Protein AF-A0A1T4WXG9-F1 (afdb_monomer)

pLDDT: mean 86.97, std 9.63, range [43.84, 95.31]

Structure (mmCIF, N/CA/C/O backbone):
data_AF-A0A1T4WXG9-F1
#
_entry.id   AF-A0A1T4WXG9-F1
#
loop_
_atom_site.group_PDB
_atom_site.id
_atom_site.type_symbol
_atom_site.label_atom_id
_atom_site.label_alt_id
_atom_site.label_comp_id
_atom_site.label_asym_id
_atom_site.label_entity_id
_atom_site.label_seq_id
_atom_site.pdbx_PDB_ins_code
_atom_site.Cartn_x
_atom_site.Cartn_y
_atom_site.Cartn_z
_atom_site.occupancy
_atom_site.B_iso_or_equiv
_atom_site.auth_seq_id
_atom_site.auth_comp_id
_atom_site.auth_asym_id
_atom_site.auth_atom_id
_atom_site.pdbx_PDB_model_num
ATOM 1 N N . MET A 1 1 ? 40.378 0.070 -50.448 1.00 77.62 1 MET A N 1
ATOM 2 C CA . MET A 1 1 ? 39.932 -1.128 -49.688 1.00 77.62 1 MET A CA 1
ATOM 3 C C . MET A 1 1 ? 40.134 -0.979 -48.179 1.00 77.62 1 MET A C 1
ATOM 5 O O . MET A 1 1 ? 39.185 -1.218 -47.447 1.00 77.62 1 MET A O 1
ATOM 9 N N . ILE A 1 2 ? 41.313 -0.547 -47.710 1.00 91.75 2 ILE A N 1
ATOM 10 C CA . ILE A 1 2 ? 41.591 -0.313 -46.275 1.00 91.75 2 ILE A CA 1
ATOM 11 C C . ILE A 1 2 ? 40.675 0.764 -45.664 1.00 91.75 2 ILE A C 1
ATOM 13 O O . ILE A 1 2 ? 40.145 0.571 -44.578 1.00 91.75 2 ILE A O 1
ATOM 17 N N . GLU A 1 3 ? 40.419 1.860 -46.378 1.00 88.44 3 GLU A N 1
ATOM 18 C CA . GLU A 1 3 ? 39.538 2.945 -45.908 1.00 88.44 3 GLU A CA 1
ATOM 19 C C . GLU A 1 3 ? 38.093 2.476 -45.693 1.00 88.44 3 GLU A C 1
ATOM 21 O O . GLU A 1 3 ? 37.473 2.808 -44.687 1.00 88.44 3 GLU A O 1
ATOM 26 N N . VAL A 1 4 ? 37.580 1.637 -46.599 1.00 90.81 4 VAL A N 1
ATOM 27 C CA . VAL A 1 4 ? 36.240 1.038 -46.484 1.00 90.81 4 VAL A CA 1
ATOM 28 C C . VAL A 1 4 ? 36.164 0.122 -45.260 1.00 90.81 4 VAL A C 1
ATOM 30 O O . VAL A 1 4 ? 35.187 0.172 -44.519 1.00 90.81 4 VAL A O 1
ATOM 33 N N . LEU A 1 5 ? 37.213 -0.664 -44.998 1.00 93.06 5 LEU A N 1
ATOM 34 C CA . LEU A 1 5 ? 37.298 -1.515 -43.809 1.00 93.06 5 LEU A CA 1
ATOM 35 C C . LEU A 1 5 ? 37.287 -0.682 -42.516 1.00 93.06 5 LEU A C 1
ATOM 37 O O . LEU A 1 5 ? 36.534 -0.986 -41.594 1.00 93.06 5 LEU A O 1
ATOM 41 N N . LEU A 1 6 ? 38.081 0.393 -42.460 1.00 92.25 6 LEU A N 1
ATOM 42 C CA . LEU A 1 6 ? 38.119 1.303 -41.312 1.00 92.25 6 LEU A CA 1
ATOM 43 C C . LEU A 1 6 ? 36.765 1.982 -41.085 1.00 92.25 6 LEU A C 1
ATOM 45 O O . LEU A 1 6 ? 36.304 2.063 -39.948 1.00 92.25 6 LEU A O 1
ATOM 49 N N . MET A 1 7 ? 36.093 2.407 -42.157 1.00 94.62 7 MET A N 1
ATOM 50 C CA . MET A 1 7 ? 34.767 3.017 -42.072 1.00 94.62 7 MET A CA 1
ATOM 51 C C . MET A 1 7 ? 33.727 2.039 -41.508 1.00 94.62 7 MET A C 1
ATOM 53 O O . MET A 1 7 ? 32.943 2.419 -40.640 1.00 94.62 7 MET A O 1
ATOM 57 N N . ILE A 1 8 ? 33.755 0.771 -41.934 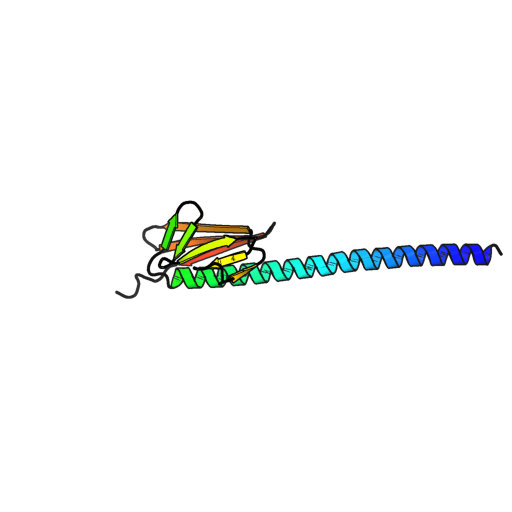1.00 93.62 8 ILE A N 1
ATOM 58 C CA . ILE A 1 8 ? 32.879 -0.283 -41.399 1.00 93.62 8 ILE A CA 1
ATOM 59 C C . ILE A 1 8 ? 33.144 -0.511 -39.905 1.00 93.62 8 ILE A C 1
ATOM 61 O O . ILE A 1 8 ? 32.197 -0.601 -39.126 1.00 93.62 8 ILE A O 1
ATOM 65 N N . ILE A 1 9 ? 34.411 -0.554 -39.478 1.00 94.62 9 ILE A N 1
ATOM 66 C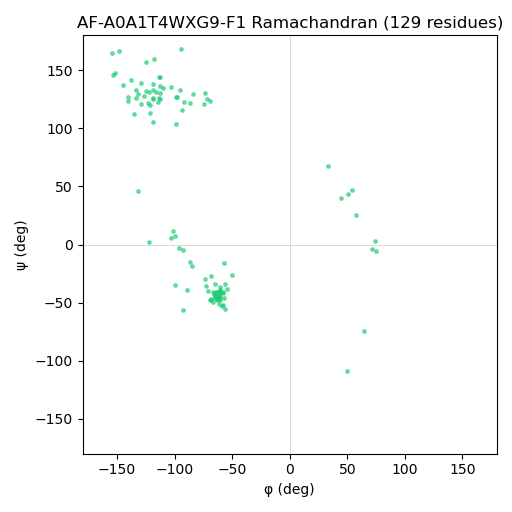 CA . ILE A 1 9 ? 34.773 -0.730 -38.061 1.00 94.62 9 ILE A CA 1
ATOM 67 C C . ILE A 1 9 ? 34.261 0.446 -37.217 1.00 94.62 9 ILE A C 1
ATOM 69 O O . ILE A 1 9 ? 33.658 0.228 -36.161 1.00 94.62 9 ILE A O 1
ATOM 73 N N . VAL A 1 10 ? 34.429 1.682 -37.691 1.00 93.19 10 VAL A N 1
ATOM 74 C CA . VAL A 1 10 ? 33.932 2.882 -36.999 1.00 93.19 10 VAL A CA 1
ATOM 75 C C . VAL A 1 10 ? 32.404 2.864 -36.911 1.00 93.19 10 VAL A C 1
ATOM 77 O O . VAL A 1 10 ? 31.857 3.029 -35.822 1.00 93.19 10 VAL A O 1
ATOM 80 N N . LEU A 1 11 ? 31.709 2.579 -38.017 1.00 92.38 11 LEU A N 1
ATOM 81 C CA . LEU A 1 11 ? 30.246 2.467 -38.037 1.00 92.38 11 LEU A CA 1
ATOM 82 C C . LEU A 1 11 ? 29.741 1.359 -37.105 1.00 92.38 11 LEU A C 1
ATOM 84 O O . LEU A 1 11 ? 28.760 1.560 -36.390 1.00 92.38 11 LEU A O 1
ATOM 88 N N . SER A 1 12 ? 30.426 0.214 -37.059 1.00 93.75 12 SER A N 1
ATOM 89 C CA . SER A 1 12 ? 30.068 -0.887 -36.161 1.00 93.75 12 SER A CA 1
ATOM 90 C C . SER A 1 12 ? 30.226 -0.496 -34.690 1.00 93.75 12 SER A C 1
ATOM 92 O O . SER A 1 12 ? 29.314 -0.723 -33.899 1.00 93.75 12 SER A O 1
ATOM 94 N N . SER A 1 13 ? 31.317 0.190 -34.337 1.00 92.50 13 SER A N 1
ATOM 95 C CA . SER A 1 13 ? 31.570 0.671 -32.974 1.00 92.50 13 SER A CA 1
ATOM 96 C C . SER A 1 13 ? 30.520 1.692 -32.533 1.00 92.50 13 SER A C 1
ATOM 98 O O . SER A 1 13 ? 29.993 1.594 -31.426 1.00 92.50 13 SER A O 1
ATOM 100 N N . ILE A 1 14 ? 30.159 2.629 -33.419 1.00 94.62 14 ILE A N 1
ATOM 101 C CA . ILE A 1 14 ? 29.092 3.609 -33.168 1.00 94.62 14 ILE A CA 1
ATOM 102 C C . ILE A 1 14 ? 27.757 2.891 -32.963 1.00 94.62 14 ILE A C 1
ATOM 104 O O . ILE A 1 14 ? 27.044 3.185 -32.009 1.00 94.62 14 ILE A O 1
ATOM 108 N N . THR A 1 15 ? 27.435 1.918 -33.817 1.00 94.06 15 THR A N 1
ATOM 109 C CA . THR A 1 15 ? 26.175 1.168 -33.727 1.00 94.06 15 THR A CA 1
ATOM 110 C C . THR A 1 15 ? 26.078 0.400 -32.409 1.00 94.06 15 THR A C 1
ATOM 112 O O . THR A 1 15 ? 25.055 0.477 -31.732 1.00 94.06 15 THR A O 1
ATOM 115 N N . VAL A 1 16 ? 27.149 -0.291 -32.002 1.00 94.38 16 VAL A N 1
ATOM 116 C CA . VAL A 1 16 ? 27.210 -1.004 -30.715 1.00 94.38 16 VAL A CA 1
ATOM 117 C C . VAL A 1 16 ? 27.038 -0.036 -29.547 1.00 94.38 16 VAL A C 1
ATOM 119 O O . VAL A 1 16 ? 26.257 -0.309 -28.637 1.00 94.38 16 VAL A O 1
ATOM 122 N N . TYR A 1 17 ? 27.717 1.113 -29.581 1.00 94.38 17 TYR A N 1
ATOM 123 C CA . TYR A 1 17 ? 27.606 2.118 -28.528 1.00 94.38 17 TYR A CA 1
ATOM 124 C C . TYR A 1 17 ? 26.186 2.689 -28.419 1.00 94.38 17 TYR A C 1
ATOM 126 O O . TYR A 1 17 ? 25.634 2.757 -27.322 1.00 94.38 17 TYR A O 1
ATOM 134 N N . VAL A 1 18 ? 25.565 3.043 -29.548 1.00 94.44 18 VAL A N 1
ATOM 135 C CA . VAL A 1 18 ? 24.192 3.568 -29.589 1.00 94.44 18 VAL A CA 1
ATOM 136 C C . VAL A 1 18 ? 23.192 2.529 -29.086 1.00 94.44 18 VAL A C 1
ATOM 138 O O . VAL A 1 18 ? 22.341 2.861 -28.265 1.00 94.44 18 VAL A O 1
ATOM 141 N N . MET A 1 19 ? 23.312 1.267 -29.507 1.00 92.94 19 MET A N 1
ATOM 142 C CA . MET A 1 19 ? 22.441 0.194 -29.016 1.00 92.94 19 MET A CA 1
ATOM 143 C C . MET A 1 19 ? 22.587 -0.017 -27.508 1.00 92.94 19 MET A C 1
ATOM 145 O O . MET A 1 19 ? 21.584 -0.153 -26.808 1.00 92.94 19 MET A O 1
ATOM 149 N N . ASN A 1 20 ? 23.817 0.010 -26.991 1.00 91.81 20 ASN A N 1
ATOM 150 C CA . ASN A 1 20 ? 24.057 -0.128 -25.559 1.00 91.81 20 ASN A CA 1
ATOM 151 C C . ASN A 1 20 ? 23.476 1.059 -24.771 1.00 91.81 20 ASN A C 1
ATOM 153 O O . ASN A 1 20 ? 22.839 0.872 -23.736 1.00 91.81 20 ASN A O 1
ATOM 157 N N . PHE A 1 21 ? 23.630 2.280 -25.291 1.00 92.19 21 PHE A N 1
ATOM 158 C CA . PHE A 1 21 ? 23.026 3.474 -24.704 1.00 92.19 21 PHE A CA 1
ATOM 159 C C . PHE A 1 21 ? 21.496 3.378 -24.667 1.00 92.19 21 PHE A C 1
ATOM 161 O O . PHE A 1 21 ? 20.904 3.614 -23.617 1.00 92.19 21 PHE A O 1
ATOM 168 N N . LEU A 1 22 ? 20.854 2.982 -25.771 1.00 91.81 22 LEU A N 1
ATOM 169 C CA . LEU A 1 22 ? 19.399 2.814 -25.836 1.00 91.81 22 LEU A CA 1
ATOM 170 C C . LEU A 1 22 ? 18.902 1.750 -24.852 1.00 91.81 22 LEU A C 1
ATOM 172 O O . LEU A 1 22 ? 17.911 1.969 -24.159 1.00 91.81 22 LEU A O 1
ATOM 176 N N . PHE A 1 23 ? 19.606 0.622 -24.750 1.00 90.44 23 PHE A N 1
ATOM 177 C CA . PHE A 1 23 ? 19.265 -0.434 -23.800 1.00 90.44 23 PHE A CA 1
ATOM 178 C C . PHE A 1 23 ? 19.366 0.050 -22.347 1.00 90.44 23 PHE A C 1
ATOM 180 O O . PHE A 1 23 ? 18.437 -0.141 -21.561 1.00 90.44 23 PHE A O 1
ATOM 187 N N . HIS A 1 24 ? 20.458 0.730 -21.989 1.00 87.81 24 HIS A N 1
ATOM 188 C CA . HIS A 1 24 ? 20.626 1.304 -20.654 1.00 87.81 24 HIS A CA 1
ATOM 189 C C . HIS A 1 24 ? 19.597 2.394 -20.343 1.00 87.81 24 HIS A C 1
ATOM 191 O O . HIS A 1 24 ? 19.055 2.409 -19.238 1.00 87.81 24 HIS A O 1
ATOM 197 N N . TYR A 1 25 ? 19.314 3.278 -21.301 1.00 89.06 25 TYR A N 1
ATOM 198 C CA . TYR A 1 25 ? 18.322 4.337 -21.147 1.00 89.06 25 TYR A CA 1
ATOM 199 C C . TYR A 1 25 ? 16.925 3.761 -20.919 1.00 89.06 25 TYR A C 1
ATOM 201 O O . TYR A 1 25 ? 16.260 4.153 -19.964 1.00 89.06 25 TYR A O 1
ATOM 209 N N . ASN A 1 26 ? 16.512 2.775 -21.719 1.00 82.56 26 ASN A N 1
ATOM 210 C CA . ASN A 1 26 ? 15.234 2.099 -21.518 1.00 82.56 26 ASN A CA 1
ATOM 211 C C . ASN A 1 26 ? 15.175 1.469 -20.123 1.00 82.56 26 ASN A C 1
ATOM 213 O O . ASN A 1 26 ? 14.294 1.810 -19.344 1.00 82.56 26 ASN A O 1
ATOM 217 N N . ASN A 1 27 ? 16.153 0.650 -19.736 1.00 84.00 27 ASN A N 1
ATOM 218 C CA . ASN A 1 27 ? 16.152 0.041 -18.400 1.00 84.00 27 ASN A CA 1
ATOM 219 C C . ASN A 1 27 ? 16.073 1.077 -17.265 1.00 84.00 27 ASN A C 1
ATOM 221 O O . ASN A 1 27 ? 15.466 0.817 -16.228 1.00 84.00 27 ASN A O 1
ATOM 225 N N . PHE A 1 28 ? 16.679 2.251 -17.451 1.00 84.81 28 PHE A N 1
ATOM 226 C CA . PHE A 1 28 ? 16.587 3.351 -16.500 1.00 84.81 28 PHE A CA 1
ATOM 227 C C . PHE A 1 28 ? 15.179 3.959 -16.435 1.00 84.81 28 PHE A C 1
ATOM 229 O O . PHE A 1 28 ? 14.662 4.135 -15.334 1.00 84.81 28 PHE A O 1
ATOM 236 N N . VAL A 1 29 ? 14.549 4.237 -17.582 1.00 81.38 29 VAL A N 1
ATOM 237 C CA . VAL A 1 29 ? 13.187 4.795 -17.654 1.00 81.38 29 VAL A CA 1
ATOM 238 C C . VAL A 1 29 ? 12.171 3.848 -17.023 1.00 81.38 29 VAL A C 1
ATOM 240 O O . VAL A 1 29 ? 11.462 4.263 -16.112 1.00 81.38 29 VAL A O 1
ATOM 243 N N . TRP A 1 30 ? 12.171 2.571 -17.414 1.00 77.12 30 TRP A N 1
ATOM 244 C CA . TRP A 1 30 ? 11.257 1.563 -16.861 1.00 77.12 30 TRP A CA 1
ATOM 245 C C . TRP A 1 30 ? 11.419 1.434 -15.341 1.00 77.12 30 TRP A C 1
ATOM 247 O O . TRP A 1 30 ? 10.447 1.408 -14.597 1.00 77.12 30 TRP A O 1
ATOM 257 N N . LYS A 1 31 ? 12.664 1.462 -14.846 1.00 77.62 31 LYS A N 1
ATOM 258 C CA . LYS A 1 31 ? 12.932 1.439 -13.404 1.00 77.62 31 LYS A CA 1
ATOM 259 C C . LYS A 1 31 ? 12.415 2.688 -12.684 1.00 77.62 31 LYS A C 1
ATOM 261 O O . LYS A 1 31 ? 12.076 2.596 -11.505 1.00 77.62 31 LYS A O 1
ATOM 266 N N . ILE A 1 32 ? 12.429 3.862 -13.319 1.00 73.81 32 ILE A N 1
ATOM 267 C CA . ILE A 1 32 ? 11.837 5.075 -12.737 1.00 73.81 32 ILE A CA 1
ATOM 268 C C . ILE A 1 32 ? 10.322 4.930 -12.676 1.00 73.81 32 ILE A C 1
ATOM 270 O O . ILE A 1 32 ? 9.756 5.182 -11.618 1.00 73.81 32 ILE A O 1
ATOM 274 N N . GLU A 1 33 ? 9.701 4.500 -13.769 1.00 72.75 33 GLU A N 1
ATOM 275 C CA . GLU A 1 33 ? 8.251 4.333 -13.890 1.00 72.75 33 GLU A CA 1
ATOM 276 C C . GLU A 1 33 ? 7.723 3.360 -12.824 1.00 72.75 33 GLU A C 1
ATOM 278 O O . GLU A 1 33 ? 6.942 3.765 -11.965 1.00 72.75 33 GLU A O 1
ATOM 283 N N . ASP A 1 34 ? 8.316 2.163 -12.721 1.00 78.81 34 ASP A N 1
ATOM 284 C CA . ASP A 1 34 ? 8.000 1.182 -11.670 1.00 78.81 34 ASP A CA 1
ATOM 285 C C . ASP A 1 34 ? 8.133 1.776 -10.255 1.00 78.81 34 ASP A C 1
ATOM 287 O O . ASP A 1 34 ? 7.375 1.465 -9.334 1.00 78.81 34 ASP A O 1
ATOM 291 N N . ASN A 1 35 ? 9.136 2.633 -10.040 1.00 75.75 35 ASN A N 1
ATOM 292 C CA . ASN A 1 35 ? 9.374 3.249 -8.739 1.00 75.75 35 ASN A CA 1
ATOM 293 C C . ASN A 1 35 ? 8.338 4.314 -8.378 1.00 75.75 35 ASN A C 1
ATOM 295 O O . ASN A 1 35 ? 8.056 4.461 -7.181 1.00 75.75 35 ASN A O 1
ATOM 299 N N . VAL A 1 36 ? 7.860 5.067 -9.369 1.00 76.62 36 VAL A N 1
ATOM 300 C CA . VAL A 1 36 ? 6.808 6.076 -9.220 1.00 76.62 36 VAL A CA 1
ATOM 301 C C . VAL A 1 36 ? 5.486 5.374 -8.936 1.00 76.62 36 VAL A C 1
ATOM 303 O O . VAL A 1 36 ? 4.863 5.679 -7.920 1.00 76.62 36 VAL A O 1
ATOM 306 N N . ASP A 1 37 ? 5.148 4.347 -9.715 1.00 86.56 37 ASP A N 1
ATOM 307 C CA . ASP A 1 37 ? 3.938 3.544 -9.524 1.00 86.56 37 ASP A CA 1
ATOM 308 C C . ASP A 1 37 ? 3.896 2.910 -8.130 1.00 86.56 37 ASP A C 1
ATOM 310 O O . ASP A 1 37 ? 2.868 2.921 -7.452 1.00 86.56 37 ASP A O 1
ATOM 314 N N . ILE A 1 38 ? 5.027 2.386 -7.642 1.00 89.69 38 ILE A N 1
ATOM 315 C CA . ILE A 1 38 ? 5.121 1.856 -6.276 1.00 89.69 38 ILE A CA 1
ATOM 316 C C . ILE A 1 38 ? 4.850 2.946 -5.232 1.00 89.69 38 ILE A C 1
ATOM 318 O O . ILE A 1 38 ? 4.141 2.689 -4.263 1.00 89.69 38 ILE A O 1
ATOM 322 N N . GLN A 1 39 ? 5.413 4.147 -5.390 1.00 89.44 39 GLN A N 1
ATOM 323 C CA . GLN A 1 39 ? 5.203 5.236 -4.429 1.00 89.44 39 GLN A CA 1
ATOM 324 C C . GLN A 1 39 ? 3.754 5.708 -4.407 1.00 89.44 39 GLN A C 1
ATOM 326 O O . GLN A 1 39 ? 3.197 5.908 -3.330 1.00 89.44 39 GLN A O 1
ATOM 331 N N . GLU A 1 40 ? 3.135 5.848 -5.575 1.00 92.25 40 GLU A N 1
ATOM 332 C CA . GLU A 1 40 ? 1.728 6.219 -5.672 1.00 92.25 40 GLU A CA 1
ATOM 333 C C . GLU A 1 40 ? 0.832 5.151 -5.034 1.00 92.25 40 GLU A C 1
ATOM 335 O O . GLU A 1 40 ? -0.024 5.471 -4.212 1.00 92.25 40 GLU A O 1
ATOM 340 N N . ASN A 1 41 ? 1.097 3.870 -5.304 1.00 93.75 41 ASN A N 1
ATOM 341 C CA . ASN A 1 41 ? 0.377 2.765 -4.677 1.00 93.75 41 ASN A CA 1
ATOM 342 C C . ASN A 1 41 ? 0.556 2.719 -3.150 1.00 93.75 41 ASN A C 1
ATOM 344 O O . ASN A 1 41 ? -0.409 2.458 -2.429 1.00 93.75 41 ASN A O 1
ATOM 348 N N . MET A 1 42 ? 1.764 2.975 -2.635 1.00 94.75 42 MET A N 1
ATOM 349 C CA . MET A 1 42 ? 2.001 3.057 -1.188 1.00 94.75 42 MET A CA 1
ATOM 350 C C . MET A 1 42 ? 1.202 4.194 -0.554 1.00 94.75 42 MET A C 1
ATOM 352 O O . MET A 1 42 ? 0.573 3.979 0.483 1.00 94.75 42 MET A O 1
ATOM 356 N N . LYS A 1 43 ? 1.136 5.351 -1.219 1.00 94.56 43 LYS A N 1
ATOM 357 C CA . LYS A 1 43 ? 0.329 6.482 -0.768 1.00 94.56 43 LYS A CA 1
ATOM 358 C C . LYS A 1 43 ? -1.168 6.163 -0.781 1.00 94.56 43 LYS A C 1
ATOM 360 O O . LYS A 1 43 ? -1.834 6.399 0.219 1.00 94.56 43 LYS A O 1
ATOM 365 N N . ILE A 1 44 ? -1.688 5.556 -1.852 1.00 94.31 44 ILE A N 1
ATOM 366 C CA . ILE A 1 44 ? -3.091 5.105 -1.930 1.00 94.31 44 ILE A CA 1
ATOM 367 C C . ILE A 1 44 ? -3.411 4.137 -0.783 1.00 94.31 44 ILE A C 1
ATOM 369 O O . ILE A 1 44 ? -4.434 4.275 -0.111 1.00 94.31 44 ILE A O 1
ATOM 373 N N . ALA A 1 45 ? -2.524 3.170 -0.529 1.00 94.44 45 ALA A N 1
ATOM 374 C CA . ALA A 1 45 ? -2.669 2.235 0.581 1.00 94.44 45 ALA A CA 1
ATOM 375 C C . ALA A 1 45 ? -2.677 2.951 1.941 1.00 94.44 45 ALA A C 1
ATOM 377 O O . ALA A 1 45 ? -3.477 2.603 2.812 1.00 94.44 45 ALA A O 1
ATOM 378 N N . MET A 1 46 ? -1.802 3.945 2.117 1.00 95.25 46 MET A N 1
ATOM 379 C CA . MET A 1 46 ? -1.694 4.724 3.346 1.00 95.25 46 MET A CA 1
ATOM 380 C C . MET A 1 46 ? -2.935 5.571 3.589 1.00 95.25 46 MET A C 1
ATOM 382 O O . MET A 1 46 ? -3.504 5.494 4.674 1.00 95.25 46 MET A O 1
ATOM 386 N N . ASP A 1 47 ? -3.384 6.315 2.582 1.00 95.31 47 ASP A N 1
ATOM 387 C CA . ASP A 1 47 ? -4.569 7.166 2.663 1.00 95.31 47 ASP A CA 1
ATOM 388 C C . ASP A 1 47 ? -5.813 6.322 2.980 1.00 95.31 47 ASP A C 1
ATOM 390 O O . ASP A 1 47 ? -6.605 6.675 3.853 1.00 95.31 47 ASP A O 1
ATOM 394 N N . PHE A 1 48 ? -5.948 5.145 2.357 1.00 93.94 48 PHE A N 1
ATOM 395 C CA . PHE A 1 48 ? -7.062 4.239 2.633 1.00 93.94 48 PHE A CA 1
ATOM 396 C C . PHE A 1 48 ? -7.039 3.689 4.069 1.00 93.94 48 PHE A C 1
ATOM 398 O O . PHE A 1 48 ? -8.075 3.649 4.741 1.00 93.94 48 PHE A O 1
ATOM 405 N N . LEU A 1 49 ? -5.872 3.252 4.560 1.00 93.06 49 LEU A N 1
ATOM 406 C CA . LEU A 1 49 ? -5.721 2.767 5.936 1.00 93.06 49 LEU A CA 1
ATOM 407 C C . LEU A 1 49 ? -5.928 3.886 6.958 1.00 93.06 49 LEU A C 1
ATOM 409 O O . LEU A 1 49 ? -6.583 3.660 7.975 1.00 93.06 49 LEU A O 1
ATOM 413 N N . TYR A 1 50 ? -5.406 5.079 6.678 1.00 94.00 50 TYR A N 1
ATOM 414 C CA . TYR A 1 50 ? -5.597 6.274 7.491 1.00 94.00 50 TYR A CA 1
ATOM 415 C C . TYR A 1 50 ? -7.085 6.561 7.667 1.00 94.00 50 TYR A C 1
ATOM 417 O O . TYR A 1 50 ? -7.580 6.590 8.793 1.00 94.00 50 TYR A O 1
ATOM 425 N N . ASP A 1 51 ? -7.816 6.685 6.560 1.00 92.44 51 ASP A N 1
ATOM 426 C CA . ASP A 1 51 ? -9.248 6.966 6.576 1.00 92.44 51 ASP A CA 1
ATOM 427 C C . ASP A 1 51 ? -10.051 5.879 7.288 1.00 92.44 51 ASP A C 1
ATOM 429 O O . ASP A 1 51 ? -10.994 6.188 8.021 1.00 92.44 51 ASP A O 1
ATOM 433 N N . SER A 1 52 ? -9.664 4.616 7.091 1.00 91.44 52 SER A N 1
ATOM 434 C CA . SER A 1 52 ? -10.298 3.479 7.754 1.00 91.44 52 SER A CA 1
ATOM 435 C C . SER A 1 52 ? -10.101 3.544 9.267 1.00 91.44 52 SER A C 1
ATOM 437 O O . SER A 1 52 ? -11.063 3.361 9.998 1.00 91.44 52 SER A O 1
ATOM 439 N N . ILE A 1 53 ? -8.891 3.855 9.747 1.00 91.12 53 ILE A N 1
ATOM 440 C CA . ILE A 1 53 ? -8.577 3.940 11.183 1.00 91.12 53 ILE A CA 1
ATOM 441 C C . ILE A 1 53 ? -9.219 5.164 11.834 1.00 91.12 53 ILE A C 1
ATOM 443 O O . ILE A 1 53 ? -9.710 5.059 12.952 1.00 91.12 53 ILE A O 1
ATOM 447 N N . VAL A 1 54 ? -9.235 6.321 11.163 1.00 91.31 54 VAL A N 1
ATOM 448 C CA . VAL A 1 54 ? -9.838 7.549 11.714 1.00 91.31 54 VAL A CA 1
ATOM 449 C C . VAL A 1 54 ? -11.327 7.369 12.003 1.00 91.31 54 VAL A C 1
ATOM 451 O O . VAL A 1 54 ? -11.829 7.936 12.973 1.00 91.31 54 VAL A O 1
ATOM 454 N N . LYS A 1 55 ? -12.021 6.615 11.144 1.00 89.88 55 LYS A N 1
ATOM 455 C CA . LYS A 1 55 ? -13.473 6.389 11.197 1.00 89.88 55 LYS A CA 1
ATOM 456 C C . LYS A 1 55 ? -13.853 5.085 11.908 1.00 89.88 55 LYS A C 1
ATOM 458 O O . LYS A 1 55 ? -15.042 4.805 12.022 1.00 89.88 55 LYS A O 1
ATOM 463 N N . ALA A 1 56 ? -12.873 4.293 12.337 1.00 88.94 56 ALA A N 1
ATOM 464 C CA . ALA A 1 56 ? -13.101 2.957 12.862 1.00 88.94 56 ALA A CA 1
ATOM 465 C C . ALA A 1 56 ? -13.811 2.997 14.212 1.00 88.94 56 ALA A C 1
ATOM 467 O O . ALA A 1 56 ? -13.261 3.533 15.169 1.00 88.94 56 ALA A O 1
ATOM 468 N N . GLY A 1 57 ? -14.958 2.337 14.338 1.00 85.75 57 GLY A N 1
ATOM 469 C CA . GLY A 1 57 ? -15.558 2.085 15.651 1.00 85.75 57 GLY A CA 1
ATOM 470 C C . GLY A 1 57 ? -14.800 1.009 16.435 1.00 85.75 57 GLY A C 1
ATOM 471 O O . GLY A 1 57 ? -14.759 1.031 17.661 1.00 85.75 57 GLY A O 1
ATOM 472 N N . SER A 1 58 ? -14.169 0.064 15.735 1.00 86.81 58 SER A N 1
ATOM 473 C CA . SER A 1 58 ? -13.384 -1.009 16.345 1.00 86.81 58 SER A CA 1
ATOM 474 C C . SER A 1 58 ? -12.169 -1.377 15.497 1.00 86.81 58 SER A C 1
ATOM 476 O O . SER A 1 58 ? -12.248 -1.500 14.275 1.00 86.81 58 SER A O 1
ATOM 478 N N . ILE A 1 59 ? -11.029 -1.584 16.158 1.00 88.50 59 ILE A N 1
ATOM 479 C CA . ILE A 1 59 ? -9.792 -2.046 15.524 1.00 88.50 59 ILE A CA 1
ATOM 480 C C . ILE A 1 59 ? -9.274 -3.230 16.331 1.00 88.50 59 ILE A C 1
ATOM 482 O O . ILE A 1 59 ? -8.998 -3.096 17.522 1.00 88.50 59 ILE A O 1
ATOM 486 N N . ASN A 1 60 ? -9.129 -4.381 15.679 1.00 88.50 60 ASN A N 1
ATOM 487 C CA . ASN A 1 60 ? -8.562 -5.584 16.275 1.00 88.50 60 ASN A CA 1
ATOM 488 C C . ASN A 1 60 ? -7.353 -6.051 15.456 1.00 88.50 60 ASN A C 1
ATOM 490 O O . ASN A 1 60 ? -7.404 -6.136 14.228 1.00 88.50 60 ASN A O 1
ATOM 494 N N . ILE A 1 61 ? -6.245 -6.328 16.138 1.00 86.56 61 ILE A N 1
ATOM 495 C CA . ILE A 1 61 ? -4.970 -6.697 15.522 1.00 86.56 61 ILE A CA 1
ATOM 496 C C . ILE A 1 61 ? -4.632 -8.103 16.012 1.00 86.56 61 ILE A C 1
ATOM 498 O O . ILE A 1 61 ? -4.228 -8.289 17.157 1.00 86.56 61 ILE A O 1
ATOM 502 N N . GLU A 1 62 ? -4.790 -9.095 15.140 1.00 79.94 62 GLU A N 1
ATOM 503 C CA . GLU A 1 62 ? -4.595 -10.509 15.465 1.00 79.94 62 GLU A CA 1
ATOM 504 C C . GLU A 1 62 ? -3.526 -11.116 14.559 1.00 79.94 62 GLU A C 1
ATOM 506 O O . GLU A 1 62 ? -3.758 -11.252 13.362 1.00 79.94 62 GLU A O 1
ATOM 511 N N . ASN A 1 63 ? -2.373 -11.515 15.113 1.00 67.12 63 ASN A N 1
ATOM 512 C CA . ASN A 1 63 ? -1.343 -12.340 14.453 1.00 67.12 63 ASN A CA 1
ATOM 513 C C . ASN A 1 63 ? -1.213 -12.107 12.926 1.00 67.12 63 ASN A C 1
ATOM 515 O O . ASN A 1 63 ? -1.536 -12.986 12.126 1.00 67.12 63 ASN A O 1
ATOM 519 N N . ASN A 1 64 ? -0.739 -10.917 12.529 1.00 66.75 64 ASN A N 1
ATOM 520 C CA . ASN A 1 64 ? -0.574 -10.427 11.142 1.00 66.75 64 ASN A CA 1
ATOM 521 C C . ASN A 1 64 ? -1.846 -10.073 10.348 1.00 66.75 64 ASN A C 1
ATOM 523 O O . ASN A 1 64 ? -1.731 -9.592 9.221 1.00 66.75 64 ASN A O 1
ATOM 527 N N . SER A 1 65 ? -3.041 -10.283 10.888 1.00 76.62 65 SER A N 1
ATOM 528 C CA . SER A 1 65 ? -4.298 -9.826 10.294 1.00 76.62 65 SER A CA 1
ATOM 529 C C . SER A 1 65 ? -4.810 -8.600 11.038 1.00 76.62 65 SER A C 1
ATOM 531 O O . SER A 1 65 ? -4.802 -8.548 12.266 1.00 76.62 65 SER A O 1
ATOM 533 N N . ILE A 1 66 ? -5.254 -7.604 10.280 1.00 88.69 66 ILE A N 1
ATOM 534 C CA . ILE A 1 66 ? -5.763 -6.352 10.832 1.00 88.69 66 ILE A CA 1
ATOM 535 C C . ILE A 1 66 ? -7.241 -6.293 10.483 1.00 88.69 66 ILE A C 1
ATOM 537 O O . ILE A 1 66 ? -7.599 -6.387 9.310 1.00 88.69 66 ILE A O 1
ATOM 541 N N . TYR A 1 67 ? -8.091 -6.168 11.492 1.00 90.44 67 TYR A N 1
ATOM 542 C CA . TYR A 1 67 ? -9.529 -6.039 11.325 1.00 90.44 67 TYR A CA 1
ATOM 543 C C . TYR A 1 67 ? -9.955 -4.641 11.752 1.00 90.44 67 TYR A C 1
ATOM 545 O O . TYR A 1 67 ? -9.673 -4.221 12.872 1.00 90.44 67 TYR A O 1
ATOM 553 N N . ILE A 1 68 ? -10.638 -3.932 10.860 1.00 90.31 68 ILE A N 1
ATOM 554 C CA . ILE A 1 68 ? -11.237 -2.627 11.145 1.00 90.31 68 ILE A CA 1
ATOM 555 C C . ILE A 1 68 ? -12.728 -2.760 10.878 1.00 90.31 68 ILE A C 1
ATOM 557 O O . ILE A 1 68 ? -13.120 -3.137 9.773 1.00 90.31 68 ILE A O 1
ATOM 561 N N . ASP A 1 69 ? -13.545 -2.524 11.901 1.00 88.56 69 ASP A N 1
ATOM 562 C CA . ASP A 1 69 ? -15.002 -2.703 11.858 1.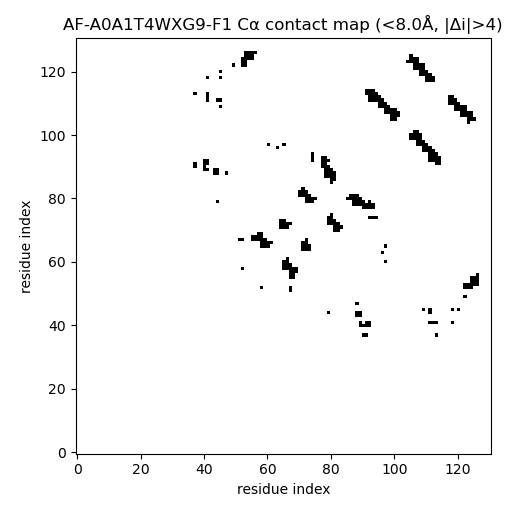00 88.56 69 ASP A CA 1
ATOM 563 C C . ASP A 1 69 ? -15.420 -4.081 11.321 1.00 88.56 69 ASP A C 1
ATOM 565 O O . ASP A 1 69 ? -16.291 -4.221 10.463 1.00 88.56 69 ASP A O 1
ATOM 569 N N . GLY A 1 70 ? -14.727 -5.122 11.795 1.00 86.44 70 GLY A N 1
ATOM 570 C CA . GLY A 1 70 ? -14.941 -6.514 11.387 1.00 86.44 70 GLY A CA 1
ATOM 571 C C . GLY A 1 70 ? -14.399 -6.876 10.000 1.00 86.44 70 GLY A C 1
ATOM 572 O O . GLY A 1 70 ? -14.401 -8.052 9.640 1.00 86.44 70 GLY A O 1
ATOM 573 N N . LYS A 1 71 ? -13.883 -5.912 9.229 1.00 90.00 71 LYS A N 1
ATOM 574 C CA . LYS A 1 71 ? -13.362 -6.151 7.880 1.00 90.00 71 LYS A CA 1
ATOM 575 C C . LYS A 1 71 ? -11.863 -6.369 7.888 1.00 90.00 71 LYS A C 1
ATOM 577 O O . LYS A 1 71 ? -11.107 -5.605 8.484 1.00 90.00 71 LYS A O 1
ATOM 582 N N . LYS A 1 72 ? -11.436 -7.416 7.186 1.00 91.06 72 LYS A N 1
ATOM 583 C CA . LYS A 1 72 ? -10.045 -7.862 7.165 1.00 91.06 72 LYS A CA 1
ATOM 584 C C . LYS A 1 72 ? -9.213 -7.090 6.147 1.00 91.06 72 LYS A C 1
ATOM 586 O O . LYS A 1 72 ? -9.537 -7.074 4.963 1.00 91.06 72 LYS A O 1
ATOM 591 N N . PHE A 1 73 ? -8.080 -6.569 6.589 1.00 91.06 73 PHE A N 1
ATOM 592 C CA . PHE A 1 73 ? -6.990 -6.093 5.750 1.00 91.06 73 PHE A CA 1
ATOM 593 C C . PHE A 1 73 ? -5.920 -7.168 5.662 1.00 91.06 73 PHE A C 1
ATOM 595 O O . PHE A 1 73 ? -5.454 -7.694 6.677 1.00 91.06 73 PHE A O 1
ATOM 602 N N . TYR A 1 74 ? -5.542 -7.519 4.439 1.00 90.62 74 TYR A N 1
ATOM 603 C CA . TYR A 1 74 ? -4.537 -8.544 4.195 1.00 90.62 74 TYR A CA 1
ATOM 604 C C . TYR A 1 74 ? -3.844 -8.333 2.856 1.00 90.62 74 TYR A C 1
ATOM 606 O O . TYR A 1 74 ? -4.305 -7.592 1.988 1.00 90.62 74 TYR A O 1
ATOM 614 N N . ILE A 1 75 ? -2.715 -9.018 2.702 1.00 90.62 75 ILE A N 1
ATOM 615 C CA . ILE A 1 75 ? -1.894 -8.964 1.501 1.00 90.62 75 ILE A CA 1
ATOM 616 C C . ILE A 1 75 ? -1.959 -10.318 0.813 1.00 90.62 75 ILE A C 1
ATOM 618 O O . ILE A 1 75 ? -1.745 -11.358 1.436 1.00 90.62 75 ILE A O 1
ATOM 622 N N . LYS A 1 76 ? -2.240 -10.302 -0.489 1.00 89.06 76 LYS A N 1
ATOM 623 C CA . LYS A 1 76 ? -2.237 -11.495 -1.341 1.00 89.06 76 LYS A CA 1
ATOM 624 C C . LYS A 1 76 ? -1.641 -11.130 -2.689 1.00 89.06 76 LYS A C 1
ATOM 626 O O . LYS A 1 76 ? -2.148 -10.226 -3.349 1.00 89.06 76 LYS A O 1
ATOM 631 N N . ASN A 1 77 ? -0.584 -11.837 -3.089 1.00 90.00 77 ASN A N 1
ATOM 632 C CA . ASN A 1 77 ? 0.173 -11.578 -4.320 1.00 90.00 77 ASN A CA 1
ATOM 633 C C . ASN A 1 77 ? 0.666 -10.122 -4.423 1.00 90.00 77 ASN A C 1
ATOM 635 O O . ASN A 1 77 ? 0.484 -9.481 -5.452 1.00 90.00 77 ASN A O 1
ATOM 639 N N . ASN A 1 78 ? 1.250 -9.592 -3.343 1.00 91.44 78 ASN A N 1
ATOM 640 C CA . ASN A 1 78 ? 1.716 -8.203 -3.234 1.00 91.44 78 ASN A CA 1
ATOM 641 C C . ASN A 1 78 ? 0.632 -7.136 -3.481 1.00 91.44 78 ASN A C 1
ATOM 643 O O . ASN A 1 78 ? 0.930 -6.027 -3.914 1.00 91.44 78 ASN A O 1
ATOM 647 N N . ILE A 1 79 ? -0.637 -7.468 -3.247 1.00 89.38 79 ILE A N 1
ATOM 648 C CA . ILE A 1 79 ? -1.759 -6.538 -3.371 1.00 89.38 79 ILE A CA 1
ATOM 649 C C . ILE A 1 79 ? -2.421 -6.424 -2.004 1.00 89.38 79 ILE A C 1
ATOM 651 O O . ILE A 1 79 ? -2.804 -7.444 -1.420 1.00 89.38 79 ILE A O 1
ATOM 655 N N . LEU A 1 80 ? -2.562 -5.191 -1.514 1.00 91.50 80 LEU A N 1
ATOM 656 C CA . LEU A 1 80 ? -3.368 -4.880 -0.341 1.00 91.50 80 LEU A CA 1
ATOM 657 C C . LEU A 1 80 ? -4.849 -5.016 -0.702 1.00 91.50 80 LEU A C 1
ATOM 659 O O . LEU A 1 80 ? -5.329 -4.403 -1.658 1.00 91.50 80 LEU A O 1
ATOM 663 N N . ARG A 1 81 ? -5.564 -5.825 0.075 1.00 91.06 81 ARG A N 1
ATOM 664 C CA . ARG A 1 81 ? -6.985 -6.130 -0.099 1.00 91.06 81 ARG A CA 1
ATOM 665 C C . ARG A 1 81 ? -7.763 -5.829 1.172 1.00 91.06 81 ARG A C 1
ATOM 667 O O . ARG A 1 81 ? -7.202 -5.839 2.270 1.00 91.06 81 ARG A O 1
ATOM 674 N N . TYR A 1 82 ? -9.059 -5.602 0.999 1.00 88.69 82 TYR A N 1
ATOM 675 C CA . TYR A 1 82 ? -9.983 -5.260 2.074 1.00 88.69 82 TYR A CA 1
ATOM 676 C C . TYR A 1 82 ? -11.259 -6.086 1.990 1.00 88.69 82 TYR A C 1
ATOM 678 O O . TYR A 1 82 ? -11.856 -6.200 0.926 1.00 88.69 82 TYR A O 1
ATOM 686 N N . ASP A 1 83 ? -11.676 -6.637 3.130 1.00 84.56 83 ASP A N 1
ATOM 687 C CA . ASP A 1 83 ? -12.906 -7.411 3.316 1.00 84.56 83 ASP A CA 1
ATOM 688 C C . ASP A 1 83 ? -12.929 -8.731 2.520 1.00 84.56 83 ASP A C 1
ATOM 690 O O . ASP A 1 83 ? -12.676 -9.806 3.066 1.00 84.56 83 ASP A O 1
ATOM 694 N N . THR A 1 84 ? -13.125 -8.656 1.203 1.00 76.50 84 THR A N 1
ATOM 695 C CA . THR A 1 84 ? -13.205 -9.810 0.298 1.00 76.50 84 THR A CA 1
ATOM 696 C C . THR A 1 84 ? -12.092 -9.796 -0.745 1.00 76.50 84 THR A C 1
ATOM 698 O O . THR A 1 84 ? -11.509 -8.761 -1.061 1.00 76.50 84 THR A O 1
ATOM 701 N N . ASP A 1 85 ? -11.807 -10.959 -1.340 1.00 69.12 85 ASP A N 1
ATOM 702 C CA . ASP A 1 85 ? -10.797 -11.107 -2.400 1.00 69.12 85 ASP A CA 1
ATOM 703 C C . ASP A 1 85 ? -11.057 -10.206 -3.624 1.00 69.12 85 ASP A C 1
ATOM 705 O O . ASP A 1 85 ? -10.147 -9.999 -4.415 1.00 69.12 85 ASP A O 1
ATOM 709 N N . SER A 1 86 ? -12.253 -9.641 -3.806 1.00 70.25 86 SER A N 1
ATOM 710 C CA . SER A 1 86 ? -12.561 -8.809 -4.980 1.00 70.25 86 SER A CA 1
ATOM 711 C C . SER A 1 86 ? -12.150 -7.340 -4.831 1.00 70.25 86 SER A C 1
ATOM 713 O O . SER A 1 86 ? -12.015 -6.653 -5.840 1.00 70.25 86 SER A O 1
ATOM 715 N N . GLN A 1 87 ? -11.922 -6.847 -3.610 1.00 85.12 87 GLN A N 1
ATOM 716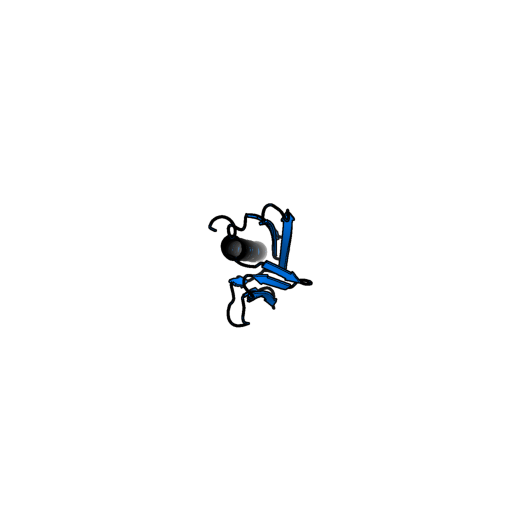 C CA . GLN A 1 87 ? -11.605 -5.436 -3.376 1.00 85.12 87 GLN A CA 1
ATOM 717 C C . GLN A 1 87 ? -10.094 -5.249 -3.225 1.00 85.12 87 GLN A C 1
ATOM 719 O O . GLN A 1 87 ? -9.492 -5.594 -2.206 1.00 85.12 87 GLN A O 1
ATOM 724 N N . GLN A 1 88 ? -9.480 -4.726 -4.284 1.00 89.56 88 GLN A N 1
ATOM 725 C CA . GLN A 1 88 ? -8.057 -4.404 -4.344 1.00 89.56 88 GLN A CA 1
ATOM 726 C C . GLN A 1 88 ? -7.875 -2.916 -4.058 1.00 89.56 88 GLN A C 1
ATOM 728 O O . GLN A 1 88 ? -8.522 -2.094 -4.700 1.00 89.56 88 GLN A O 1
ATOM 733 N N . ILE A 1 89 ? -7.012 -2.584 -3.099 1.00 90.69 89 ILE A N 1
ATOM 734 C CA . ILE A 1 89 ? -6.717 -1.195 -2.728 1.00 90.69 89 ILE A CA 1
ATOM 735 C C . ILE A 1 89 ? -5.510 -0.695 -3.516 1.00 90.69 89 ILE A C 1
ATOM 737 O O . ILE A 1 89 ? -5.595 0.308 -4.212 1.00 90.69 89 ILE A O 1
ATOM 741 N N . ALA A 1 90 ? -4.384 -1.403 -3.401 1.00 91.88 90 ALA A N 1
ATOM 742 C CA . ALA A 1 90 ? -3.120 -0.997 -4.002 1.00 91.88 90 ALA A CA 1
ATOM 743 C C . ALA A 1 90 ? -2.228 -2.206 -4.287 1.00 91.88 90 ALA A C 1
ATOM 745 O O . ALA A 1 90 ? -2.212 -3.181 -3.526 1.00 91.88 90 ALA A O 1
ATOM 746 N N . SER A 1 91 ? -1.465 -2.125 -5.374 1.00 91.81 91 SER A N 1
ATOM 747 C CA . SER A 1 91 ? -0.495 -3.150 -5.768 1.00 91.81 91 SER A CA 1
ATOM 748 C C . SER A 1 91 ? 0.917 -2.829 -5.262 1.00 91.81 91 SER A C 1
ATOM 750 O O . SER A 1 91 ? 1.181 -1.743 -4.757 1.00 91.81 91 SER A O 1
ATOM 752 N N . GLY A 1 92 ? 1.832 -3.794 -5.340 1.00 90.7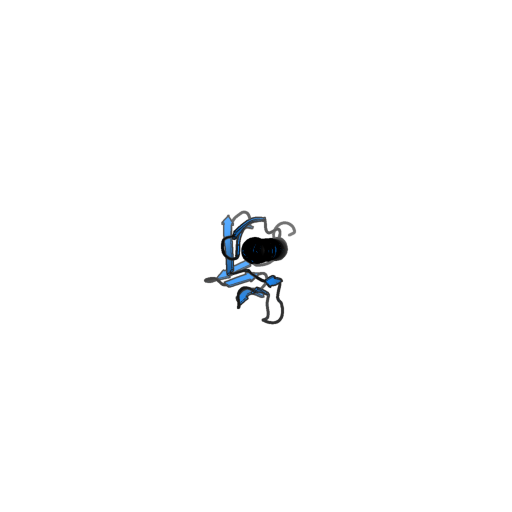5 92 GLY A N 1
ATOM 753 C CA . GLY A 1 92 ? 3.215 -3.631 -4.887 1.00 90.75 92 GLY A CA 1
ATOM 754 C C . GLY A 1 92 ? 3.403 -3.638 -3.365 1.00 90.75 92 GLY A C 1
ATOM 755 O O . GLY A 1 92 ? 4.529 -3.482 -2.903 1.00 90.75 92 GLY A O 1
ATOM 756 N N . ILE A 1 93 ? 2.358 -3.851 -2.563 1.00 92.81 93 ILE A N 1
ATOM 757 C CA . ILE A 1 93 ? 2.453 -3.850 -1.098 1.00 92.81 93 ILE A CA 1
ATOM 758 C C . ILE A 1 93 ? 2.840 -5.240 -0.594 1.00 92.81 93 ILE A C 1
ATOM 760 O O . ILE A 1 93 ? 2.138 -6.217 -0.825 1.00 92.81 93 ILE A O 1
ATOM 764 N N . THR A 1 94 ? 3.953 -5.325 0.127 1.00 92.69 94 THR A N 1
ATOM 765 C CA . THR A 1 94 ? 4.550 -6.587 0.605 1.00 92.69 94 THR A CA 1
ATOM 766 C C . THR A 1 94 ? 4.222 -6.890 2.062 1.00 92.69 94 THR A C 1
ATOM 768 O O . THR A 1 94 ? 4.034 -8.049 2.428 1.00 92.69 94 THR A O 1
ATOM 771 N N . LYS A 1 95 ? 4.125 -5.855 2.902 1.00 92.38 95 LYS A N 1
ATOM 772 C CA . LYS A 1 95 ? 3.808 -5.980 4.327 1.00 92.38 95 LYS A CA 1
ATOM 773 C C . LYS A 1 95 ? 3.117 -4.716 4.826 1.00 92.38 95 LYS A C 1
ATOM 775 O O . LYS A 1 95 ? 3.416 -3.621 4.354 1.00 92.38 95 LYS A O 1
ATOM 780 N N . ILE A 1 96 ? 2.223 -4.873 5.797 1.00 92.19 96 ILE A N 1
ATOM 781 C CA . ILE A 1 96 ? 1.637 -3.775 6.569 1.00 92.19 96 ILE A CA 1
ATOM 782 C C . ILE A 1 96 ? 1.780 -4.122 8.045 1.00 92.19 96 ILE A C 1
ATOM 784 O O . ILE A 1 96 ? 1.576 -5.271 8.438 1.00 92.19 96 ILE A O 1
ATOM 788 N N . GLU A 1 97 ? 2.132 -3.131 8.852 1.00 92.06 97 GLU A N 1
ATOM 789 C CA . GLU A 1 97 ? 2.129 -3.221 10.307 1.00 92.06 97 GLU A CA 1
ATOM 790 C C . GLU A 1 97 ? 1.308 -2.060 10.855 1.00 92.06 97 GLU A C 1
ATOM 792 O O . GLU A 1 97 ? 1.555 -0.907 10.508 1.00 92.06 97 GLU A O 1
ATOM 797 N N . ILE A 1 98 ? 0.343 -2.363 11.718 1.00 90.75 98 ILE A N 1
ATOM 798 C CA . ILE A 1 98 ? -0.379 -1.359 12.494 1.00 90.75 98 ILE A CA 1
ATOM 799 C C . ILE A 1 98 ? -0.112 -1.670 13.958 1.00 90.75 98 ILE A C 1
ATOM 801 O O . ILE A 1 98 ? -0.304 -2.799 14.405 1.00 90.75 98 ILE A O 1
ATOM 805 N N . ILE A 1 99 ? 0.390 -0.678 14.683 1.00 90.81 99 ILE A N 1
ATOM 806 C CA . ILE A 1 99 ? 0.798 -0.798 16.078 1.00 90.81 99 ILE A CA 1
ATOM 807 C C . ILE A 1 99 ? 0.022 0.241 16.872 1.00 90.81 99 ILE A C 1
ATOM 809 O O . ILE A 1 99 ? 0.120 1.436 16.595 1.00 90.81 99 ILE A O 1
ATOM 813 N N . LYS A 1 100 ? -0.738 -0.200 17.873 1.00 88.69 100 LYS A N 1
ATOM 814 C CA . LYS A 1 100 ? -1.361 0.707 18.836 1.00 88.69 100 LYS A CA 1
ATOM 815 C C . LYS A 1 100 ? -0.281 1.220 19.793 1.00 88.69 100 LYS A C 1
ATOM 817 O O . LYS A 1 100 ? 0.401 0.421 20.427 1.00 88.69 100 LYS A O 1
ATOM 822 N N . ILE A 1 101 ? -0.087 2.538 19.855 1.00 87.88 101 ILE A N 1
ATOM 823 C CA . ILE A 1 101 ? 0.976 3.168 20.660 1.00 87.88 101 ILE A CA 1
ATOM 824 C C . ILE A 1 101 ? 0.503 3.465 22.078 1.00 87.88 101 ILE A C 1
ATOM 826 O O . ILE A 1 101 ? 1.268 3.332 23.029 1.00 87.88 101 ILE A O 1
ATOM 830 N N . SER A 1 102 ? -0.741 3.911 22.221 1.00 78.50 102 SER A N 1
ATOM 831 C CA . SER A 1 102 ? -1.302 4.286 23.513 1.00 78.50 102 SER A CA 1
ATOM 832 C C . SER A 1 102 ? -2.744 3.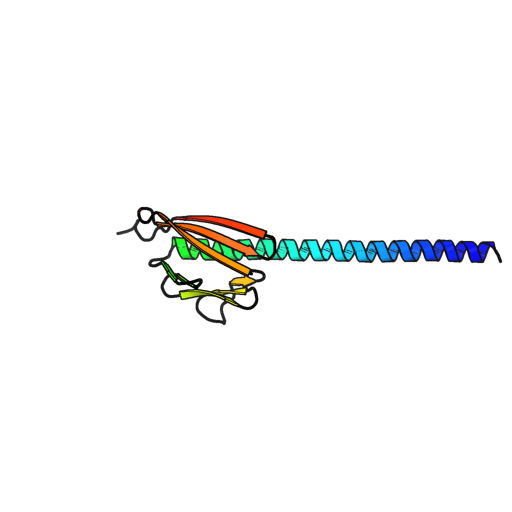825 23.603 1.00 78.50 102 SER A C 1
ATOM 834 O O . SER A 1 102 ? -3.562 4.152 22.741 1.00 78.50 102 SER A O 1
ATOM 836 N N . ASP A 1 103 ? -3.055 3.096 24.672 1.00 72.00 103 ASP A N 1
ATOM 837 C CA . ASP A 1 103 ? -4.416 2.653 24.959 1.00 72.00 103 ASP A CA 1
ATOM 838 C C . ASP A 1 103 ? -5.353 3.804 25.322 1.00 72.00 103 ASP A C 1
ATOM 840 O O . ASP A 1 103 ? -6.538 3.722 25.027 1.00 72.00 103 ASP A O 1
ATOM 844 N N . ASN A 1 104 ? -4.818 4.897 25.874 1.00 70.31 104 ASN A N 1
ATOM 845 C CA . ASN A 1 104 ? -5.614 6.027 26.357 1.00 70.31 104 ASN A CA 1
ATOM 846 C C . ASN A 1 104 ? -5.928 7.068 25.274 1.00 70.31 104 ASN A C 1
ATOM 848 O O . ASN A 1 104 ? -6.745 7.952 25.504 1.00 70.31 104 ASN A O 1
ATOM 852 N N . GLN A 1 105 ? -5.229 7.033 24.137 1.00 70.75 105 GLN A N 1
ATOM 853 C CA . GLN A 1 105 ? -5.323 8.075 23.105 1.00 70.75 105 GLN A CA 1
ATOM 854 C C . GLN A 1 105 ? -5.749 7.533 21.741 1.00 70.75 105 GLN A C 1
ATOM 856 O O . GLN A 1 105 ? -5.771 8.298 20.787 1.00 70.75 105 GLN A O 1
ATOM 861 N N . ASN A 1 106 ? -6.037 6.232 21.617 1.00 85.81 106 ASN A N 1
ATOM 862 C CA . ASN A 1 106 ? -6.360 5.586 20.340 1.00 85.81 106 ASN A CA 1
ATOM 863 C C . ASN A 1 106 ? -5.413 5.996 19.192 1.00 85.81 106 ASN A C 1
ATOM 865 O O . ASN A 1 106 ? -5.830 6.225 18.054 1.00 85.81 106 ASN A O 1
ATOM 869 N N . LEU A 1 107 ? -4.123 6.116 19.517 1.00 89.62 107 LEU A N 1
ATOM 870 C CA . LEU A 1 107 ? -3.073 6.484 18.579 1.00 89.62 107 LEU A CA 1
ATOM 871 C C . LEU A 1 107 ? -2.468 5.217 17.983 1.00 89.62 107 LEU A C 1
ATOM 873 O O . LEU A 1 107 ? -1.931 4.370 18.704 1.00 89.62 107 LEU A O 1
ATOM 877 N N . TYR A 1 108 ? -2.513 5.125 16.663 1.00 91.50 108 TYR A N 1
ATOM 878 C CA . TYR A 1 108 ? -1.971 4.022 15.890 1.00 91.50 108 TYR A CA 1
ATOM 879 C C . TYR A 1 108 ? -0.802 4.507 15.044 1.00 91.50 108 TYR A C 1
ATOM 881 O O . TYR A 1 108 ? -0.804 5.616 14.514 1.00 91.50 108 TYR A O 1
ATOM 889 N N . PHE A 1 109 ? 0.196 3.654 14.897 1.00 93.00 109 PHE A N 1
ATOM 890 C CA . PHE A 1 109 ? 1.303 3.848 13.983 1.00 93.00 109 PHE A CA 1
ATOM 891 C C . PHE A 1 109 ? 1.243 2.800 12.892 1.00 93.00 109 PHE A C 1
ATOM 893 O O . PHE A 1 109 ? 1.159 1.603 13.165 1.00 93.00 109 PHE A O 1
ATOM 900 N N . ILE A 1 110 ? 1.262 3.279 11.657 1.00 94.00 110 ILE A N 1
ATOM 901 C CA . ILE A 1 110 ? 1.107 2.473 10.457 1.00 94.00 110 ILE A CA 1
ATOM 902 C C . ILE A 1 110 ? 2.449 2.446 9.744 1.00 94.00 110 ILE A C 1
ATOM 904 O O . ILE A 1 110 ? 3.078 3.488 9.557 1.00 94.00 110 ILE A O 1
ATOM 908 N N . LYS A 1 111 ? 2.861 1.260 9.308 1.00 94.81 111 LYS A N 1
ATOM 909 C CA . LYS A 1 111 ? 3.970 1.057 8.382 1.00 94.81 111 LYS A CA 1
ATOM 910 C C . LYS A 1 111 ? 3.495 0.254 7.185 1.00 94.81 111 LYS A C 1
ATOM 912 O O . LYS A 1 111 ? 2.890 -0.804 7.347 1.00 94.81 111 LYS A O 1
ATOM 917 N N . ILE A 1 112 ? 3.837 0.723 5.996 1.00 94.50 112 ILE A N 1
ATOM 918 C CA . ILE A 1 112 ? 3.584 0.045 4.729 1.00 94.50 112 ILE A CA 1
ATOM 919 C C . ILE A 1 112 ? 4.924 -0.232 4.069 1.00 94.50 112 ILE A C 1
ATOM 921 O O . ILE A 1 112 ? 5.787 0.641 3.992 1.00 94.50 112 ILE A O 1
ATOM 925 N N . TYR A 1 113 ? 5.095 -1.458 3.593 1.00 94.06 113 TYR A N 1
ATOM 926 C CA . TYR A 1 113 ? 6.319 -1.927 2.965 1.00 94.06 113 TYR A CA 1
ATOM 927 C C . TYR A 1 113 ? 6.052 -2.277 1.507 1.00 94.06 113 TYR A C 1
ATOM 929 O O . TYR A 1 113 ? 5.154 -3.069 1.209 1.00 94.06 113 TYR A O 1
ATOM 937 N N . SER A 1 114 ? 6.892 -1.782 0.607 1.00 93.69 114 SER A N 1
ATOM 938 C CA . SER A 1 114 ? 6.934 -2.211 -0.790 1.00 93.69 114 SER A CA 1
ATOM 939 C C . SER A 1 114 ? 8.379 -2.408 -1.219 1.00 93.69 114 SER A C 1
ATOM 941 O O . SER A 1 114 ? 9.136 -1.442 -1.316 1.00 93.69 114 SER A O 1
ATOM 943 N N . ASN A 1 115 ? 8.774 -3.655 -1.480 1.00 87.00 115 ASN A N 1
ATOM 944 C CA . ASN A 1 115 ? 10.141 -4.008 -1.866 1.00 87.00 115 ASN A CA 1
ATOM 945 C C . ASN A 1 115 ? 11.180 -3.388 -0.904 1.00 87.00 115 ASN A C 1
ATOM 947 O O . ASN A 1 115 ? 11.264 -3.790 0.253 1.00 87.00 115 ASN A O 1
ATOM 951 N N . ASN A 1 116 ? 11.930 -2.379 -1.362 1.00 84.88 116 ASN A N 1
ATOM 952 C CA . ASN A 1 116 ? 12.971 -1.689 -0.589 1.00 84.88 116 ASN A CA 1
ATOM 953 C C . ASN A 1 116 ? 12.515 -0.330 -0.019 1.00 84.88 116 ASN A C 1
ATOM 955 O O . ASN A 1 116 ? 13.351 0.461 0.419 1.00 84.88 116 ASN A O 1
ATOM 959 N N . LYS A 1 117 ? 11.215 -0.020 -0.064 1.00 89.75 117 LYS A N 1
ATOM 960 C CA . LYS A 1 117 ? 10.624 1.230 0.426 1.00 89.75 117 LYS A CA 1
ATOM 961 C C . LYS A 1 117 ? 9.729 0.962 1.633 1.00 89.75 117 LYS A C 1
ATOM 963 O O . LYS A 1 117 ? 9.039 -0.056 1.703 1.00 89.75 117 LYS A O 1
ATOM 968 N N . ILE A 1 118 ? 9.744 1.904 2.571 1.00 93.56 118 ILE A N 1
ATOM 969 C CA . ILE A 1 118 ? 8.913 1.894 3.773 1.00 93.56 118 ILE A CA 1
ATOM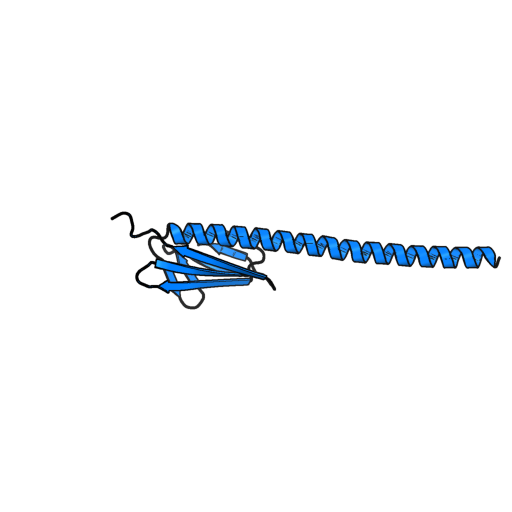 970 C C . ILE A 1 118 ? 8.282 3.273 3.899 1.00 93.56 118 ILE A C 1
ATOM 972 O O . ILE A 1 118 ? 8.988 4.279 3.855 1.00 93.56 118 ILE A O 1
ATOM 976 N N . GLU A 1 119 ? 6.970 3.305 4.077 1.00 93.62 119 GLU A N 1
ATOM 977 C CA . GLU A 1 119 ? 6.217 4.516 4.374 1.00 93.62 119 GLU A CA 1
ATOM 978 C C . GLU A 1 119 ? 5.537 4.355 5.726 1.00 93.62 119 GLU A C 1
ATOM 980 O O . GLU A 1 119 ? 5.047 3.274 6.061 1.00 93.62 119 GLU A O 1
ATOM 985 N N . THR A 1 120 ? 5.554 5.410 6.534 1.00 95.00 120 THR A N 1
ATOM 986 C CA . THR A 1 120 ? 5.084 5.348 7.917 1.00 95.00 120 THR A CA 1
ATOM 987 C C . THR A 1 120 ? 4.274 6.579 8.274 1.00 95.00 120 THR A C 1
ATOM 989 O O . THR A 1 120 ? 4.669 7.682 7.904 1.00 95.00 120 THR A O 1
ATOM 992 N N . THR A 1 121 ? 3.207 6.416 9.051 1.00 94.94 121 THR A N 1
ATOM 993 C CA . THR A 1 121 ? 2.421 7.546 9.561 1.00 94.94 121 THR A CA 1
ATOM 994 C C . THR A 1 121 ? 1.814 7.250 10.930 1.00 94.94 121 THR A C 1
ATOM 996 O O . THR A 1 121 ? 1.784 6.102 11.379 1.00 94.94 121 THR A O 1
ATOM 999 N N . TYR A 1 122 ? 1.321 8.299 11.585 1.00 92.50 122 TYR A N 1
ATOM 1000 C CA . TYR A 1 122 ? 0.586 8.228 12.844 1.00 92.50 122 TYR A CA 1
ATOM 1001 C C . TYR A 1 122 ? -0.863 8.644 12.616 1.00 92.50 122 TYR A C 1
ATOM 1003 O O . TYR A 1 122 ? -1.132 9.638 11.940 1.00 92.50 122 TYR A O 1
ATOM 1011 N N . VAL A 1 123 ? -1.793 7.895 13.200 1.00 92.06 123 VAL A N 1
ATOM 1012 C CA . VAL A 1 123 ? -3.231 8.092 13.012 1.00 92.06 123 VAL A CA 1
ATOM 1013 C C . VAL A 1 123 ? -3.937 8.058 14.351 1.00 92.06 123 VAL A C 1
ATOM 1015 O O . VAL A 1 123 ? -3.801 7.106 15.115 1.00 92.06 123 VAL A O 1
ATOM 1018 N N . LEU A 1 124 ? -4.699 9.112 14.620 1.00 89.38 124 LEU A N 1
ATOM 1019 C CA . LEU A 1 124 ? -5.560 9.215 15.788 1.00 89.38 124 LEU A CA 1
ATOM 1020 C C . LEU A 1 124 ? -6.964 8.743 15.399 1.00 89.38 124 LEU A C 1
ATOM 1022 O O . LEU A 1 124 ? -7.602 9.382 14.558 1.00 89.38 124 LEU A O 1
ATOM 1026 N N . ASN A 1 125 ? -7.439 7.649 15.993 1.00 88.06 125 ASN A N 1
ATOM 1027 C CA . ASN A 1 125 ? -8.829 7.230 15.819 1.00 88.06 125 ASN A CA 1
ATOM 1028 C C . ASN A 1 125 ? -9.747 8.166 16.629 1.00 88.06 125 ASN A C 1
ATOM 1030 O O . ASN A 1 125 ? -9.482 8.452 17.797 1.00 88.06 125 ASN A O 1
ATOM 1034 N N . ARG A 1 126 ? -10.796 8.687 15.980 1.00 80.56 126 ARG A N 1
ATOM 1035 C CA . ARG A 1 126 ? -11.717 9.691 16.533 1.00 80.56 126 ARG A CA 1
ATOM 1036 C C . ARG A 1 126 ? -13.034 9.109 17.050 1.00 80.56 126 ARG A C 1
ATOM 1038 O O . ARG A 1 126 ? -13.912 9.895 17.401 1.00 80.56 126 ARG A O 1
ATOM 1045 N N . SER A 1 127 ? -13.175 7.784 17.095 1.00 65.62 127 SER A N 1
ATOM 1046 C CA . SER A 1 127 ? -14.399 7.081 17.508 1.00 65.62 127 SER A CA 1
ATOM 1047 C C . SER A 1 127 ? -14.995 7.549 18.837 1.00 65.62 127 SER A C 1
ATOM 1049 O O . SER A 1 127 ? -16.204 7.474 19.000 1.00 65.62 127 SER A O 1
ATOM 1051 N N . ASP A 1 128 ? -14.178 8.100 19.737 1.00 55.06 128 ASP A N 1
ATOM 1052 C CA . ASP A 1 128 ? -14.577 8.396 21.118 1.00 55.06 128 ASP A CA 1
ATOM 1053 C C . ASP A 1 128 ? -14.878 9.892 21.366 1.00 55.06 128 ASP A C 1
ATOM 1055 O O . ASP A 1 128 ? -15.065 10.309 22.505 1.00 55.06 128 ASP A O 1
ATOM 1059 N N . VAL A 1 129 ? -14.876 10.743 20.328 1.00 53.44 129 VAL A N 1
ATOM 1060 C CA . VAL A 1 129 ? -15.037 12.211 20.488 1.00 53.44 129 VAL A CA 1
ATOM 1061 C C . VAL A 1 129 ? -16.503 12.672 20.365 1.00 53.44 129 VAL A C 1
ATOM 1063 O O . VAL A 1 129 ? -16.793 13.847 20.578 1.00 53.44 129 VAL A O 1
ATOM 1066 N N . TYR A 1 130 ? -17.440 11.772 20.050 1.00 47.38 130 TYR A N 1
ATOM 1067 C CA . TYR A 1 130 ? -18.857 12.101 19.825 1.00 47.38 130 TYR A CA 1
ATOM 1068 C C . TYR A 1 130 ? -19.841 11.182 20.573 1.00 47.38 130 TYR A C 1
ATOM 1070 O O . TYR A 1 130 ? -20.834 10.764 19.980 1.00 47.38 130 TYR A O 1
ATOM 1078 N N . ASP A 1 131 ? -19.591 10.917 21.857 1.00 43.84 131 ASP A N 1
ATOM 1079 C CA . ASP A 1 131 ? -20.632 10.468 22.800 1.00 43.84 131 ASP A CA 1
ATOM 1080 C C . ASP A 1 131 ? -21.028 11.608 23.755 1.00 43.84 131 ASP A C 1
ATOM 1082 O O . ASP A 1 131 ? -20.119 12.232 24.357 1.00 43.84 131 ASP A O 1
#

Solvent-accessible surface area (backbone atoms only — not comparable to full-atom values): 7278 Å² total; per-residue (Å²): 111,70,65,60,52,52,50,51,53,52,53,49,52,50,50,53,50,51,51,50,50,51,53,53,49,48,57,49,51,56,54,49,51,57,51,50,54,42,50,53,23,50,47,51,42,48,54,53,51,46,55,50,46,35,68,27,84,41,78,49,81,51,97,92,38,40,27,47,66,86,32,40,40,48,69,59,93,35,22,34,31,46,66,47,97,84,40,74,71,23,54,56,32,69,48,75,48,80,42,79,76,38,91,90,61,47,31,32,38,39,37,42,31,33,92,97,46,76,49,73,52,77,44,60,39,51,60,80,78,80,126

Organism: NCBI:txid1147123

Radius of gyration: 24.59 Å; Cα contacts (8 Å, |Δi|>4): 182; chains: 1; bounding box: 62×25×76 Å

Secondary structure (DSSP, 8-state):
-HHHHHHHHHHHHHHHHHHHHHHHHHHHHHHHHHHHHHHHHHHHHHHHHHHHHHT-S-EEEETTEEEETTEEEEEETTEEEESSTT-EEEES--EEEEEEEETTTTEEEEEEEETTEEEEEEEE--TTS--

Foldseek 3Di:
DVVVVVVVVVVVVVVVVVVVVVVVVVVVVVVVVVVVLLVVLQVQVVVVVQVLQQAFLDWDDDDQWIAGVNKTWDADQQFTAIRDPVGTRGHQWDGKDWDQPDPVFSKIKIWTDGDPDIDIDIHTHCNPVPD

Mean predicted aligned error: 8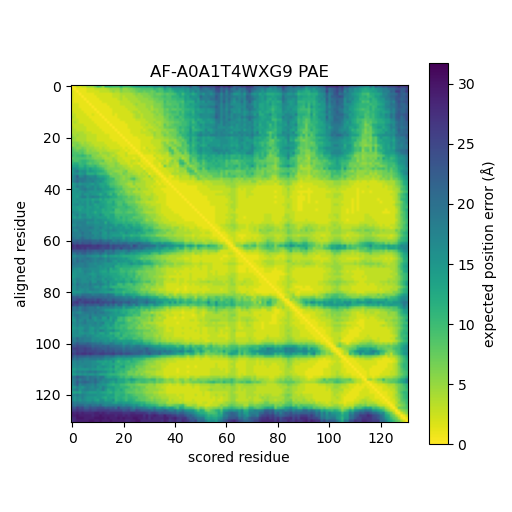.36 Å

Nearest PDB structures (foldseek):
  8guo-assembly1_B  TM=4.147E-01  e=7.826E-01  Staphylococcus aureus subsp. aureus NCTC 8325
  4cfe-assembly1_D  TM=3.887E-01  e=1.557E+00  Homo sapiens
  4zhx-assembly1_B  TM=3.881E-01  e=3.279E+00  Homo sapiens
  3oyy-assembly1_A  TM=2.402E-01  e=1.388E+00  Pseudomonas aeruginosa

Sequence (131 aa):
MIEVLLMIIVLSSITVYVMNFLFHYNNFVWKIEDNVDIQENMKIAMDFLYDSIVKAGSIN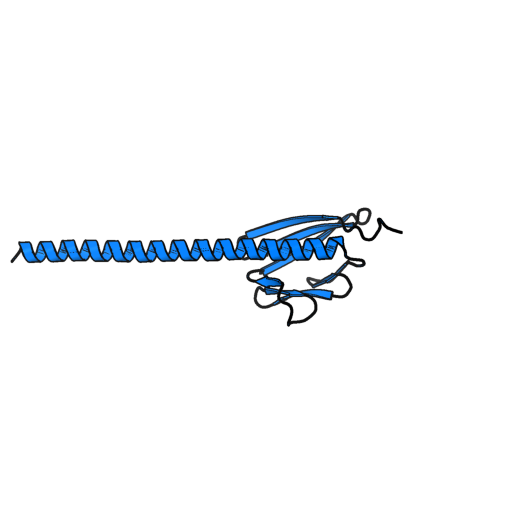IENNSIYIDGKKFYIKNNILRYDTDSQQIASGITKIEIIKISDNQNLYFIKIYSNNKIETTYVLNRSDVYD